Protein AF-A0A7T8BBA9-F1 (afdb_monomer_lite)

pLDDT: mean 78.2, std 19.22, range [36.12, 97.62]

Radius of gyration: 16.02 Å; chains: 1; bounding box: 42×36×42 Å

Structure (mmCIF, N/CA/C/O backbone):
data_AF-A0A7T8BBA9-F1
#
_entry.id   AF-A0A7T8BBA9-F1
#
loop_
_atom_site.group_PDB
_atom_site.id
_atom_site.type_symbol
_atom_site.label_atom_id
_atom_site.label_alt_id
_atom_site.label_comp_id
_atom_site.label_asym_id
_atom_site.label_entity_id
_atom_site.label_seq_id
_atom_site.pdbx_PDB_ins_code
_atom_site.Cartn_x
_atom_site.Cartn_y
_atom_site.Cartn_z
_ato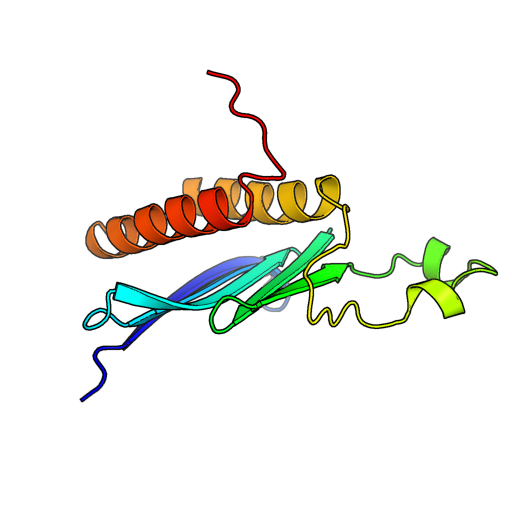m_site.occupancy
_atom_site.B_iso_or_equiv
_atom_site.auth_seq_id
_atom_site.auth_comp_id
_atom_site.auth_asym_id
_atom_site.auth_atom_id
_atom_site.pdbx_PDB_model_num
ATOM 1 N N . MET A 1 1 ? -24.990 -3.277 9.132 1.00 54.88 1 MET A N 1
ATOM 2 C CA . MET A 1 1 ? -24.314 -2.373 8.179 1.00 54.88 1 MET A CA 1
ATOM 3 C C . MET A 1 1 ? -22.812 -2.559 8.322 1.00 54.88 1 MET A C 1
ATOM 5 O O . MET A 1 1 ? -22.322 -2.548 9.448 1.00 54.88 1 MET A O 1
ATOM 9 N N . GLU A 1 2 ? -22.100 -2.831 7.228 1.00 65.25 2 GLU A N 1
ATOM 10 C CA . GLU A 1 2 ? -20.635 -2.885 7.249 1.00 65.25 2 GLU A CA 1
ATOM 11 C C . GLU A 1 2 ? -20.090 -1.458 7.411 1.00 65.25 2 GLU A C 1
ATOM 13 O O . GLU A 1 2 ? -20.457 -0.567 6.652 1.00 65.25 2 GLU A O 1
ATOM 18 N N . ASN A 1 3 ? -19.253 -1.223 8.424 1.00 89.25 3 ASN A N 1
ATOM 19 C CA . ASN A 1 3 ? -18.637 0.083 8.663 1.00 89.25 3 ASN A CA 1
ATOM 20 C C . ASN A 1 3 ? -17.316 0.148 7.886 1.00 89.25 3 ASN A C 1
ATOM 22 O O . ASN A 1 3 ? -16.253 -0.129 8.442 1.00 89.25 3 ASN A O 1
ATOM 26 N N . ILE A 1 4 ? -17.409 0.384 6.578 1.00 93.44 4 ILE A N 1
ATOM 27 C CA . ILE A 1 4 ? -16.262 0.408 5.665 1.00 93.44 4 ILE A CA 1
ATOM 28 C C . ILE A 1 4 ? -15.768 1.840 5.494 1.00 93.44 4 ILE A C 1
ATOM 30 O O . ILE A 1 4 ? -16.557 2.761 5.306 1.00 93.44 4 ILE A O 1
ATOM 34 N N . ILE A 1 5 ? -14.450 2.002 5.524 1.00 94.31 5 ILE A N 1
ATOM 35 C CA . ILE A 1 5 ? -13.749 3.228 5.167 1.00 94.31 5 ILE A CA 1
ATOM 36 C C . ILE A 1 5 ? -12.886 2.961 3.954 1.00 94.31 5 ILE A C 1
ATOM 38 O O . ILE A 1 5 ? -12.140 1.982 3.934 1.00 94.31 5 ILE A O 1
ATOM 42 N N . THR A 1 6 ? -12.946 3.885 3.005 1.00 96.19 6 THR A N 1
ATOM 43 C CA . THR A 1 6 ? -12.013 3.957 1.888 1.00 96.19 6 THR A CA 1
ATOM 44 C C . THR A 1 6 ? -11.119 5.174 2.085 1.00 96.19 6 THR A C 1
ATOM 46 O O . THR A 1 6 ? -11.627 6.278 2.278 1.00 96.19 6 THR A O 1
ATOM 49 N N . LEU A 1 7 ? -9.803 4.968 2.075 1.00 96.56 7 LEU A N 1
ATOM 50 C CA . LEU A 1 7 ? -8.805 6.037 2.040 1.00 96.56 7 LEU A CA 1
ATOM 51 C C . LEU A 1 7 ? -8.086 5.984 0.702 1.00 96.56 7 LEU A C 1
ATOM 53 O O . LEU A 1 7 ? -7.675 4.899 0.289 1.00 96.56 7 LEU A O 1
ATOM 57 N N . GLU A 1 8 ? -7.915 7.137 0.064 1.00 96.56 8 GLU A N 1
ATOM 58 C CA . GLU A 1 8 ? -7.210 7.256 -1.209 1.00 96.56 8 GLU A CA 1
ATOM 59 C C . GLU A 1 8 ? -6.244 8.437 -1.173 1.00 96.56 8 GLU A C 1
ATOM 61 O O . GLU A 1 8 ? -6.603 9.530 -0.738 1.00 96.56 8 GLU A O 1
ATOM 66 N N . TYR A 1 9 ? -5.021 8.206 -1.641 1.00 95.88 9 TYR A N 1
ATOM 67 C CA . TYR A 1 9 ? -3.978 9.218 -1.749 1.00 95.88 9 TYR A CA 1
ATOM 68 C C . TYR A 1 9 ? -3.326 9.104 -3.120 1.00 95.88 9 TYR A C 1
ATOM 70 O O . TYR A 1 9 ? -2.977 8.003 -3.546 1.00 95.88 9 TYR A O 1
ATOM 78 N N . LYS A 1 10 ? -3.170 10.232 -3.810 1.00 94.88 10 LYS A N 1
ATOM 79 C CA . LYS A 1 10 ? -2.690 10.288 -5.189 1.00 94.88 10 LYS A CA 1
ATOM 80 C C . LYS A 1 10 ? -1.677 11.415 -5.363 1.00 94.88 10 LYS A C 1
ATOM 82 O O . LYS A 1 10 ? -1.972 12.568 -5.056 1.00 94.88 10 LYS A O 1
ATOM 87 N N . GLU A 1 11 ? -0.503 11.079 -5.880 1.00 93.44 11 GLU A N 1
ATOM 88 C CA . GLU A 1 11 ? 0.491 12.045 -6.342 1.00 93.44 11 GLU A CA 1
ATOM 89 C C . GLU A 1 11 ? 0.355 12.220 -7.854 1.00 93.44 11 GLU A C 1
ATOM 91 O O . GLU A 1 11 ? 0.566 11.275 -8.622 1.00 93.44 11 GLU A O 1
ATOM 96 N N . GLU A 1 12 ? 0.011 13.429 -8.284 1.00 89.25 12 GLU A N 1
ATOM 97 C CA . GLU A 1 12 ? -0.104 13.791 -9.695 1.00 89.25 12 GLU A CA 1
ATOM 98 C C . GLU A 1 12 ? 1.100 14.639 -10.117 1.00 89.25 12 GLU A C 1
ATOM 100 O O . GLU A 1 12 ? 1.381 15.664 -9.500 1.00 89.25 12 GLU A O 1
ATOM 105 N N . LEU A 1 13 ? 1.813 14.233 -11.176 1.00 80.75 13 LEU A N 1
ATOM 106 C CA . LEU A 1 13 ? 2.864 15.079 -11.780 1.00 80.75 13 LEU A CA 1
ATOM 107 C C . LEU A 1 13 ? 2.284 16.079 -12.785 1.00 80.75 13 LEU A C 1
ATOM 109 O O . LEU A 1 13 ? 2.862 17.131 -13.039 1.00 80.75 13 LEU A O 1
ATOM 113 N N . ARG A 1 14 ? 1.151 15.718 -13.384 1.00 79.81 14 ARG A N 1
ATOM 114 C CA . ARG A 1 14 ? 0.293 16.539 -14.245 1.00 79.81 14 ARG A CA 1
ATOM 115 C C . ARG A 1 14 ? -1.132 15.997 -14.123 1.00 79.81 14 ARG A C 1
ATOM 117 O O . ARG A 1 14 ? -1.304 14.869 -13.666 1.00 79.81 14 ARG A O 1
ATOM 124 N N . THR A 1 15 ? -2.121 16.764 -14.575 1.00 75.12 15 THR A N 1
ATOM 125 C CA . THR A 1 15 ? -3.562 16.482 -14.418 1.00 75.12 15 THR A CA 1
ATOM 126 C C . THR A 1 15 ? -3.954 15.042 -14.778 1.00 75.12 15 THR A C 1
ATOM 128 O O . THR A 1 15 ? -4.730 14.419 -14.065 1.00 75.12 15 THR A O 1
ATOM 131 N N . ASP A 1 16 ? -3.334 14.472 -15.814 1.00 79.00 16 ASP A N 1
ATOM 132 C CA . ASP A 1 16 ? -3.643 13.118 -16.297 1.00 79.00 16 ASP A CA 1
ATOM 133 C C . ASP A 1 16 ? -2.515 12.109 -16.037 1.00 79.00 16 ASP A C 1
ATOM 135 O O . ASP A 1 16 ? -2.375 11.110 -16.743 1.00 79.00 16 ASP A O 1
ATOM 139 N N . PHE A 1 17 ? -1.646 12.375 -15.059 1.00 83.00 17 PHE A N 1
ATOM 140 C CA . PHE A 1 17 ? -0.517 11.497 -14.769 1.00 83.00 17 PHE A CA 1
ATOM 141 C C . PHE A 1 17 ? -0.301 11.282 -13.282 1.00 83.00 17 PHE A C 1
ATOM 143 O O . PHE A 1 17 ? 0.186 12.147 -12.552 1.00 83.00 17 PHE A O 1
ATOM 150 N N . THR A 1 18 ? -0.596 10.055 -12.877 1.00 89.00 18 THR A N 1
ATOM 151 C CA . THR A 1 18 ? -0.411 9.568 -11.516 1.00 89.00 18 THR A CA 1
ATOM 152 C C . THR A 1 18 ? 0.978 8.976 -11.376 1.00 89.00 18 THR A C 1
ATOM 154 O O . THR A 1 18 ? 1.290 7.999 -12.057 1.00 89.00 18 THR A O 1
ATOM 157 N N . LYS A 1 19 ? 1.793 9.519 -10.471 1.00 91.19 19 LYS A N 1
ATOM 158 C CA . LYS A 1 19 ? 3.076 8.912 -10.106 1.00 91.19 19 LYS A CA 1
ATOM 159 C C . LYS A 1 19 ? 2.900 7.864 -9.021 1.00 91.19 19 LYS A C 1
ATOM 161 O O . LYS A 1 19 ? 3.336 6.734 -9.203 1.00 91.19 19 LYS A O 1
ATOM 166 N N . ASN A 1 20 ? 2.238 8.228 -7.928 1.00 94.31 20 ASN A N 1
ATOM 167 C CA . ASN A 1 20 ? 1.975 7.350 -6.794 1.00 94.31 20 ASN A CA 1
ATOM 168 C C . ASN A 1 20 ? 0.478 7.319 -6.499 1.00 94.31 20 ASN A C 1
ATOM 170 O O . ASN A 1 20 ? -0.194 8.349 -6.558 1.00 94.31 20 ASN A O 1
ATOM 174 N N . TYR A 1 21 ? -0.048 6.146 -6.162 1.00 95.62 21 TYR A N 1
ATOM 175 C CA . TYR A 1 21 ? -1.417 6.006 -5.688 1.00 95.62 21 TYR A CA 1
ATOM 176 C C . TYR A 1 21 ? -1.516 4.928 -4.614 1.00 95.62 21 TYR A C 1
ATOM 178 O O . TYR A 1 21 ? -0.964 3.836 -4.744 1.00 95.62 21 TYR A O 1
ATOM 186 N N . LEU A 1 22 ? -2.229 5.256 -3.542 1.00 96.88 22 LEU A N 1
ATOM 187 C CA . LEU A 1 22 ? -2.549 4.357 -2.447 1.00 96.88 22 LEU A CA 1
ATOM 188 C C . LEU A 1 22 ? -4.055 4.343 -2.252 1.00 96.88 22 LEU A C 1
ATOM 190 O O . LEU A 1 22 ? -4.649 5.392 -2.024 1.00 96.88 22 LEU A O 1
ATOM 194 N N . LYS A 1 23 ? -4.645 3.151 -2.242 1.00 97.62 23 LYS A N 1
ATOM 195 C CA . LYS A 1 23 ? -6.030 2.931 -1.825 1.00 97.62 23 LYS A CA 1
ATOM 196 C C . LYS A 1 23 ? -6.089 1.895 -0.714 1.00 97.62 23 LYS A C 1
ATOM 198 O O . LYS A 1 23 ? -5.411 0.871 -0.763 1.00 97.62 23 LYS A O 1
ATOM 203 N N . ILE A 1 24 ? -6.922 2.152 0.287 1.00 97.00 24 ILE A N 1
ATOM 204 C CA . ILE A 1 24 ? -7.139 1.267 1.433 1.00 97.00 24 ILE A CA 1
ATOM 205 C C . ILE A 1 24 ? -8.637 1.135 1.664 1.00 97.00 24 ILE A C 1
ATOM 207 O O . ILE A 1 24 ? -9.301 2.130 1.933 1.00 97.00 24 ILE A O 1
ATOM 211 N N . ILE A 1 25 ? -9.154 -0.092 1.644 1.00 96.56 25 ILE A N 1
ATOM 212 C CA . ILE A 1 25 ? -10.510 -0.418 2.088 1.00 96.56 25 ILE A CA 1
ATOM 213 C C . I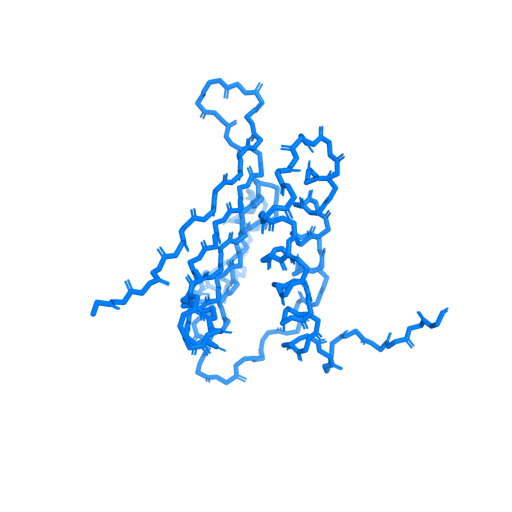LE A 1 25 ? -10.419 -1.145 3.429 1.00 96.56 25 ILE A C 1
ATOM 215 O O . ILE A 1 25 ? -9.973 -2.294 3.515 1.00 96.56 25 ILE A O 1
ATOM 219 N N . TYR A 1 26 ? -10.873 -0.479 4.487 1.00 95.25 26 TYR A N 1
ATOM 220 C CA . TYR A 1 26 ? -10.791 -0.947 5.867 1.00 95.25 26 TYR A CA 1
ATOM 221 C C . TYR A 1 26 ? -12.179 -1.110 6.487 1.00 95.25 26 TYR A C 1
ATOM 223 O O . TYR A 1 26 ? -12.984 -0.183 6.493 1.00 95.25 26 TYR A O 1
ATOM 231 N N . ASN A 1 27 ? -12.462 -2.277 7.064 1.00 93.69 27 ASN A N 1
ATOM 232 C CA . ASN A 1 27 ? -13.677 -2.502 7.839 1.00 93.69 27 ASN A CA 1
ATOM 233 C C . ASN A 1 27 ? -13.418 -2.148 9.310 1.00 93.69 27 ASN A C 1
ATOM 235 O O . ASN A 1 27 ? -12.771 -2.906 10.030 1.00 93.69 27 ASN A O 1
ATOM 239 N N . LYS A 1 28 ? -13.964 -1.019 9.777 1.00 90.56 28 LYS A N 1
ATOM 240 C CA . LYS A 1 28 ? -13.841 -0.556 11.169 1.00 90.56 28 LYS A CA 1
ATOM 241 C C . LYS A 1 28 ? -14.431 -1.537 12.183 1.00 90.56 28 LYS A C 1
ATOM 243 O O . LYS A 1 28 ? -13.958 -1.574 13.310 1.00 90.56 28 LYS A O 1
ATOM 248 N N . LYS A 1 29 ? -15.462 -2.307 11.816 1.00 90.56 29 LYS A N 1
ATOM 249 C CA . LYS A 1 29 ? -16.141 -3.226 12.746 1.00 90.56 29 LYS A CA 1
ATOM 250 C C . LYS A 1 29 ? -15.322 -4.490 12.996 1.00 90.56 29 LYS A C 1
ATOM 252 O O . LYS A 1 29 ? -15.228 -4.935 14.131 1.00 90.56 29 LYS A O 1
ATOM 257 N N . THR A 1 30 ? -14.778 -5.085 11.938 1.00 91.69 30 THR A N 1
ATOM 258 C CA . THR A 1 30 ? -13.976 -6.317 12.042 1.00 91.69 30 THR A CA 1
ATOM 259 C C . THR A 1 30 ? -12.490 -6.032 12.234 1.00 91.69 30 THR A C 1
ATOM 261 O O . THR A 1 30 ? -11.717 -6.950 12.469 1.00 91.69 30 THR A O 1
ATOM 264 N N . GLU A 1 31 ? -12.089 -4.772 12.086 1.00 91.19 31 GLU A N 1
ATOM 265 C CA . GLU A 1 31 ? -10.705 -4.318 12.035 1.00 91.19 31 GLU A CA 1
ATOM 266 C C . GLU A 1 31 ? -9.849 -4.974 10.936 1.00 91.19 31 GLU A C 1
ATOM 268 O O . GLU A 1 31 ? -8.629 -5.082 11.073 1.00 91.19 31 GLU A O 1
ATOM 273 N N . LEU A 1 32 ? -10.469 -5.382 9.825 1.00 91.12 32 LEU A N 1
ATOM 274 C CA . LEU A 1 32 ? -9.788 -6.073 8.725 1.00 91.12 32 LEU A CA 1
ATOM 275 C C . LEU A 1 32 ? -9.606 -5.171 7.502 1.00 91.12 32 LEU A C 1
ATOM 277 O O . LEU A 1 32 ? -10.494 -4.392 7.148 1.00 91.12 32 LEU A O 1
ATOM 281 N N . PHE A 1 33 ? -8.472 -5.339 6.822 1.00 92.88 33 PHE A N 1
ATOM 282 C CA . PHE A 1 33 ? -8.240 -4.785 5.490 1.00 92.88 33 PHE A CA 1
ATOM 283 C C . PHE A 1 33 ? -8.906 -5.686 4.450 1.00 92.88 33 PHE A C 1
ATOM 285 O O . PHE A 1 33 ? -8.545 -6.855 4.323 1.00 92.88 33 PHE A O 1
ATOM 292 N N . LYS A 1 34 ? -9.891 -5.143 3.728 1.00 92.81 34 LYS A N 1
ATOM 293 C CA . LYS A 1 34 ? -10.517 -5.828 2.589 1.00 92.81 34 LYS A CA 1
ATOM 294 C C . LYS A 1 34 ? -9.629 -5.717 1.353 1.00 92.81 34 LYS A C 1
ATOM 296 O O . LYS A 1 34 ? -9.422 -6.703 0.653 1.00 92.81 34 LYS A O 1
ATOM 301 N N . GLU A 1 35 ? -9.090 -4.523 1.122 1.00 95.12 35 GLU A N 1
ATOM 302 C CA . GLU A 1 35 ? -8.235 -4.217 -0.020 1.00 95.12 35 GLU A CA 1
ATOM 303 C C . GLU A 1 35 ? -7.156 -3.204 0.383 1.00 95.12 35 GLU A C 1
ATOM 305 O O . GLU A 1 35 ? -7.443 -2.240 1.096 1.00 95.12 35 GLU A O 1
ATOM 310 N N . ILE A 1 36 ? -5.926 -3.411 -0.075 1.00 95.62 36 ILE A N 1
ATOM 311 C CA . ILE A 1 36 ? -4.867 -2.401 -0.098 1.00 95.62 36 ILE A CA 1
ATOM 312 C C . ILE A 1 36 ? -4.275 -2.419 -1.500 1.00 95.62 36 ILE A C 1
ATOM 314 O O . ILE A 1 36 ? -3.947 -3.486 -2.011 1.00 95.62 36 ILE A O 1
ATOM 318 N N . TYR A 1 37 ? -4.143 -1.256 -2.115 1.00 96.00 37 TYR A N 1
ATOM 319 C CA . TYR A 1 37 ? -3.623 -1.108 -3.462 1.00 96.00 37 TYR A CA 1
ATOM 320 C C . TYR A 1 37 ? -2.528 -0.052 -3.454 1.00 96.00 37 TYR A C 1
ATOM 322 O O . TYR A 1 37 ? -2.775 1.100 -3.099 1.00 96.00 37 TYR A O 1
ATOM 330 N N . PHE A 1 38 ? -1.326 -0.463 -3.829 1.00 94.69 38 PHE A N 1
ATOM 331 C CA . PHE A 1 38 ? -0.171 0.394 -4.028 1.00 94.69 38 PHE A CA 1
ATOM 332 C C . PHE A 1 38 ? 0.105 0.465 -5.522 1.00 94.69 38 PHE A C 1
ATOM 334 O O . PHE A 1 38 ? 0.247 -0.569 -6.162 1.00 94.69 38 PHE A O 1
ATOM 341 N N . TYR A 1 39 ? 0.224 1.664 -6.067 1.00 92.88 39 TYR A N 1
ATOM 342 C CA . TYR A 1 39 ? 0.636 1.899 -7.442 1.00 92.88 39 TYR A CA 1
ATOM 343 C C . TYR A 1 39 ? 1.772 2.907 -7.456 1.00 92.88 39 TYR A C 1
ATOM 345 O O . TYR A 1 39 ? 1.690 3.964 -6.827 1.00 92.88 39 TYR A O 1
ATOM 353 N N . ASN A 1 40 ? 2.804 2.587 -8.221 1.00 92.50 40 ASN A N 1
ATOM 354 C CA . ASN A 1 40 ? 3.873 3.495 -8.567 1.00 92.50 40 ASN A CA 1
ATOM 355 C C . ASN A 1 40 ? 4.148 3.381 -10.069 1.00 92.50 40 ASN A C 1
ATOM 357 O O . ASN A 1 40 ? 4.301 2.279 -10.593 1.00 92.50 40 ASN A O 1
ATOM 361 N N . TYR A 1 41 ? 4.229 4.517 -10.752 1.00 85.88 41 TYR A N 1
ATOM 362 C CA . TYR A 1 41 ? 4.430 4.587 -12.197 1.00 85.88 41 TYR A CA 1
ATOM 363 C C . TYR A 1 41 ? 5.747 3.958 -12.684 1.00 85.88 41 TYR A C 1
ATOM 365 O O . TYR A 1 41 ? 5.786 3.404 -13.774 1.00 85.88 41 TYR A O 1
ATOM 373 N N . GLU A 1 42 ? 6.826 4.038 -11.907 1.00 83.94 42 GLU A N 1
ATOM 374 C CA . GLU A 1 42 ? 8.145 3.540 -12.321 1.00 83.94 42 GLU A CA 1
ATOM 375 C C . GLU A 1 42 ? 8.274 2.028 -12.119 1.00 83.94 42 GLU A C 1
ATOM 377 O O . GLU A 1 42 ? 8.918 1.345 -12.911 1.00 83.94 42 GLU A O 1
ATOM 382 N N . TYR A 1 43 ? 7.655 1.496 -11.064 1.00 85.50 43 TYR A N 1
ATOM 383 C CA . TYR A 1 43 ? 7.913 0.128 -10.614 1.00 85.50 43 TYR A CA 1
ATOM 384 C C . TYR A 1 43 ? 6.757 -0.837 -10.894 1.00 85.50 43 TYR A C 1
ATOM 386 O O . TYR A 1 43 ? 6.984 -1.938 -11.401 1.00 85.50 43 TYR A O 1
ATOM 394 N N . GLY A 1 44 ? 5.517 -0.470 -10.561 1.00 86.12 44 GLY A N 1
ATOM 395 C CA . GLY A 1 44 ? 4.400 -1.404 -10.672 1.00 86.12 44 GLY A CA 1
ATOM 396 C C . GLY A 1 44 ? 3.270 -1.195 -9.673 1.00 86.12 44 GLY A C 1
ATOM 397 O O . GLY A 1 44 ? 3.068 -0.113 -9.121 1.00 86.12 44 GLY A O 1
ATOM 398 N N . ILE A 1 45 ? 2.538 -2.281 -9.433 1.00 89.88 45 ILE A N 1
ATOM 399 C CA . ILE A 1 45 ? 1.377 -2.361 -8.551 1.00 89.88 45 ILE A CA 1
ATOM 400 C C . ILE A 1 45 ? 1.560 -3.484 -7.531 1.00 89.88 45 ILE A C 1
ATOM 402 O O . ILE A 1 45 ? 2.037 -4.570 -7.859 1.00 89.88 45 ILE A O 1
ATOM 406 N N . ILE A 1 46 ? 1.094 -3.251 -6.306 1.00 90.81 46 ILE A N 1
ATOM 407 C CA . ILE A 1 46 ? 0.851 -4.291 -5.307 1.00 90.81 46 ILE A CA 1
ATOM 408 C C . ILE A 1 46 ? -0.620 -4.229 -4.912 1.00 90.81 46 ILE A C 1
ATOM 410 O O . ILE A 1 46 ? -1.094 -3.207 -4.420 1.00 90.81 46 ILE A O 1
ATOM 414 N N . GLU A 1 47 ? -1.323 -5.344 -5.055 1.00 91.81 47 GLU A N 1
ATOM 415 C CA . GLU A 1 47 ? -2.678 -5.518 -4.553 1.00 91.81 47 GLU A CA 1
ATOM 416 C C . GLU A 1 47 ? -2.679 -6.504 -3.388 1.00 91.81 47 GLU A C 1
ATOM 418 O O . GLU A 1 47 ? -2.101 -7.585 -3.468 1.00 91.81 47 GLU A O 1
ATOM 423 N N . VAL A 1 48 ? -3.376 -6.167 -2.309 1.00 91.06 48 VAL A N 1
ATOM 424 C CA . VAL A 1 48 ? -3.673 -7.083 -1.211 1.00 91.06 48 VAL A CA 1
ATOM 425 C C . VAL A 1 48 ? -5.181 -7.149 -1.049 1.00 91.06 48 VAL A C 1
ATOM 427 O O . VAL A 1 48 ? -5.780 -6.210 -0.535 1.00 91.06 48 VAL A O 1
ATOM 430 N N . LYS A 1 49 ? -5.805 -8.248 -1.473 1.00 90.19 49 LYS A N 1
ATOM 431 C CA . LYS A 1 49 ? -7.260 -8.458 -1.412 1.00 90.19 49 LYS A CA 1
ATOM 432 C C . LYS A 1 49 ? -7.567 -9.647 -0.516 1.00 90.19 49 LYS A C 1
ATOM 434 O O . LYS A 1 49 ? -7.117 -10.755 -0.782 1.00 90.19 49 LYS A O 1
ATOM 439 N N . ASN A 1 50 ? -8.315 -9.419 0.564 1.00 83.94 50 ASN A N 1
ATOM 440 C CA . ASN A 1 50 ? -8.672 -10.448 1.552 1.00 83.94 50 ASN A CA 1
ATOM 441 C C . ASN A 1 50 ? -7.470 -11.289 2.040 1.00 83.94 50 ASN A C 1
ATOM 443 O O . ASN A 1 50 ? -7.589 -12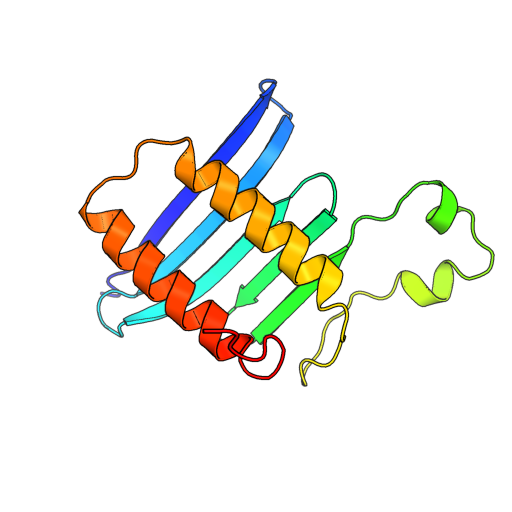.489 2.272 1.00 83.94 50 ASN A O 1
ATOM 447 N N . GLY A 1 51 ? -6.297 -10.664 2.180 1.00 79.38 51 GLY A N 1
ATOM 448 C CA . GLY A 1 51 ? -5.059 -11.331 2.597 1.00 79.38 51 GLY A CA 1
ATOM 449 C C . GLY A 1 51 ? -4.256 -12.010 1.488 1.00 79.38 51 GLY A C 1
ATOM 450 O O . GLY A 1 51 ? -3.129 -12.421 1.750 1.00 79.38 51 GLY A O 1
ATOM 451 N N . VAL A 1 52 ? -4.773 -12.072 0.261 1.00 82.69 52 VAL A N 1
ATOM 452 C CA . VAL A 1 52 ? -4.024 -12.536 -0.912 1.00 82.69 52 VAL A CA 1
ATOM 453 C C . VAL A 1 52 ? -3.264 -11.360 -1.512 1.00 82.69 52 VAL A C 1
ATOM 455 O O . VAL A 1 52 ? -3.860 -10.321 -1.798 1.00 82.69 52 VAL A O 1
ATOM 458 N N . LYS A 1 53 ? -1.949 -11.521 -1.685 1.00 85.50 53 LYS A N 1
ATOM 459 C CA . LYS A 1 53 ? -1.054 -10.516 -2.270 1.00 85.50 53 LYS A CA 1
ATOM 460 C C . LYS A 1 53 ? -0.776 -10.848 -3.737 1.00 85.50 53 LYS A C 1
ATOM 462 O O . LYS A 1 53 ? -0.324 -11.952 -4.030 1.00 85.50 53 LYS A O 1
ATOM 467 N N . THR A 1 54 ? -0.940 -9.862 -4.610 1.00 83.94 54 THR A N 1
ATOM 468 C CA . THR A 1 54 ? -0.570 -9.917 -6.028 1.00 83.94 54 THR A CA 1
ATOM 469 C C . THR A 1 54 ? 0.341 -8.740 -6.348 1.00 83.94 54 THR A C 1
ATOM 471 O O . THR A 1 54 ? 0.113 -7.631 -5.868 1.00 83.94 54 THR A O 1
ATOM 474 N N . VAL A 1 55 ? 1.388 -8.973 -7.135 1.00 83.62 55 VAL A N 1
ATOM 475 C CA . VAL A 1 55 ? 2.357 -7.942 -7.521 1.00 83.62 55 VAL A CA 1
ATOM 476 C C . VAL A 1 55 ? 2.490 -7.946 -9.032 1.00 83.62 55 VAL A C 1
ATOM 478 O O . VAL A 1 55 ? 2.683 -8.999 -9.640 1.00 83.62 55 VAL A O 1
ATOM 481 N N . HIS A 1 56 ? 2.392 -6.765 -9.628 1.00 81.50 56 HIS A N 1
ATOM 482 C CA . HIS A 1 56 ? 2.539 -6.547 -11.059 1.00 81.50 56 HIS A CA 1
ATOM 483 C C . HIS A 1 56 ? 3.676 -5.558 -11.280 1.00 81.50 56 HIS A C 1
ATOM 485 O O . HIS A 1 56 ? 3.675 -4.485 -10.688 1.00 81.50 56 HIS A O 1
ATOM 491 N N . ARG A 1 57 ? 4.637 -5.906 -12.131 1.00 80.50 57 ARG A N 1
ATOM 492 C CA . ARG A 1 57 ? 5.713 -5.006 -12.554 1.00 80.50 57 ARG A CA 1
ATOM 493 C C . ARG A 1 57 ? 5.350 -4.385 -13.901 1.00 80.50 57 ARG A C 1
ATOM 495 O O . ARG A 1 57 ? 4.764 -5.076 -14.733 1.00 80.50 57 ARG A O 1
ATOM 502 N N . TRP A 1 58 ? 5.713 -3.124 -14.129 1.00 75.25 58 TRP A N 1
ATOM 503 C CA . TRP A 1 58 ? 5.636 -2.551 -15.475 1.00 75.25 58 TRP A CA 1
ATOM 504 C C . TRP A 1 58 ? 6.706 -3.148 -16.385 1.00 75.25 58 TRP A C 1
ATOM 506 O O . TRP A 1 58 ? 7.846 -3.361 -15.971 1.00 75.25 58 TRP A O 1
ATOM 516 N N . GLU A 1 59 ? 6.337 -3.414 -17.631 1.00 65.12 59 GLU A N 1
ATOM 517 C CA . GLU A 1 59 ? 7.288 -3.818 -18.662 1.00 65.12 59 GLU A CA 1
ATOM 518 C C . GLU A 1 59 ? 8.094 -2.582 -19.090 1.00 65.12 59 GLU A C 1
ATOM 520 O O . GLU A 1 59 ? 7.508 -1.532 -19.356 1.00 65.12 59 GLU A O 1
ATOM 525 N N . ASN A 1 60 ? 9.425 -2.684 -19.163 1.00 59.31 60 ASN A N 1
ATOM 526 C CA . ASN A 1 60 ? 10.225 -1.677 -19.863 1.00 59.31 60 ASN A CA 1
ATOM 527 C C . ASN A 1 60 ? 10.374 -2.066 -21.353 1.00 59.31 60 ASN A C 1
ATOM 529 O O . ASN A 1 60 ? 10.226 -3.236 -21.719 1.00 59.31 60 ASN A O 1
ATOM 533 N N . GLU A 1 61 ? 10.635 -1.090 -22.232 1.00 52.84 61 GLU A N 1
ATOM 534 C CA . GLU A 1 61 ? 10.709 -1.333 -23.686 1.00 52.84 61 GLU A CA 1
ATOM 535 C C . GLU A 1 61 ? 11.800 -2.348 -24.068 1.00 52.84 61 GLU A C 1
ATOM 537 O O . GLU A 1 61 ? 11.600 -3.158 -24.972 1.00 52.84 61 GLU A O 1
ATOM 542 N N . GLU A 1 62 ? 12.927 -2.366 -23.355 1.00 54.94 62 GLU A N 1
ATOM 543 C CA . GLU A 1 62 ? 14.023 -3.315 -23.597 1.00 54.94 62 GLU A CA 1
ATOM 544 C C . GLU A 1 62 ? 13.636 -4.764 -23.247 1.00 54.94 62 GLU A C 1
ATOM 546 O O . GLU A 1 62 ? 13.968 -5.706 -23.970 1.00 54.94 62 GLU A O 1
ATOM 551 N N . GLU A 1 63 ? 12.891 -4.971 -22.160 1.00 57.72 63 GLU A N 1
ATOM 552 C CA . GLU A 1 63 ? 12.395 -6.281 -21.733 1.00 57.72 63 GLU A CA 1
ATOM 553 C C . GLU A 1 63 ? 11.299 -6.784 -22.672 1.00 57.72 63 GLU A C 1
ATOM 555 O O . GLU A 1 63 ? 11.274 -7.986 -22.966 1.00 57.72 63 GLU A O 1
ATOM 560 N N . ALA A 1 64 ? 10.465 -5.871 -23.189 1.00 58.25 64 ALA 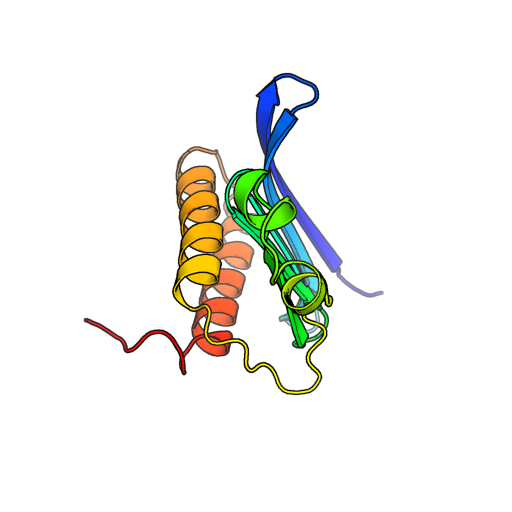A N 1
ATOM 561 C CA . ALA A 1 64 ? 9.461 -6.149 -24.214 1.00 58.25 64 ALA A CA 1
ATOM 562 C C . ALA A 1 64 ? 10.071 -6.644 -25.532 1.00 58.25 64 ALA A C 1
ATOM 564 O O . ALA A 1 64 ? 9.487 -7.478 -26.224 1.00 58.25 64 ALA A O 1
ATOM 565 N N . GLN A 1 65 ? 11.278 -6.178 -25.849 1.00 57.34 65 GLN A N 1
ATOM 566 C CA . GLN A 1 65 ? 12.029 -6.580 -27.038 1.00 57.34 65 GLN A CA 1
ATOM 567 C C . GLN A 1 65 ? 12.920 -7.814 -26.809 1.00 57.34 65 GLN A C 1
ATOM 569 O O . GLN A 1 65 ? 13.505 -8.345 -27.757 1.00 57.34 65 GLN A O 1
ATOM 574 N N . SER A 1 66 ? 13.034 -8.307 -25.570 1.00 56.12 66 SER A N 1
ATOM 575 C CA . SER A 1 66 ? 13.910 -9.438 -25.255 1.00 56.12 66 SER A CA 1
ATOM 576 C C . SER A 1 66 ? 13.367 -10.768 -25.798 1.00 56.12 66 SER A C 1
ATOM 578 O O . SER A 1 66 ? 12.177 -11.061 -25.720 1.00 56.12 66 SER A O 1
ATOM 580 N N . HIS A 1 67 ? 14.253 -11.657 -26.259 1.00 58.91 67 HIS A N 1
ATOM 581 C CA . HIS A 1 67 ? 13.866 -13.004 -26.721 1.00 58.91 67 HIS A CA 1
ATOM 582 C C . HIS A 1 67 ? 13.153 -13.842 -25.638 1.00 58.91 67 HIS A C 1
ATOM 584 O O . HIS A 1 67 ? 12.407 -14.767 -25.945 1.00 58.91 67 HIS A O 1
ATOM 590 N N . SER A 1 68 ? 13.361 -13.510 -24.359 1.00 57.84 68 SER A N 1
ATOM 591 C CA . SER A 1 68 ? 12.718 -14.161 -23.210 1.00 57.84 68 SER A CA 1
ATOM 592 C C . SER A 1 68 ? 11.370 -13.552 -22.799 1.00 57.84 68 SER A C 1
ATOM 594 O O . SER A 1 68 ? 10.799 -13.975 -21.793 1.00 57.84 68 SER A O 1
ATOM 596 N N . TYR A 1 69 ? 10.868 -12.560 -23.540 1.00 50.50 69 TYR A N 1
ATOM 597 C CA . TYR A 1 69 ? 9.703 -11.748 -23.181 1.00 50.50 69 TYR A CA 1
ATOM 598 C C . TYR A 1 69 ? 8.440 -12.568 -22.878 1.00 50.50 69 TYR A C 1
ATOM 600 O O . TYR A 1 69 ? 7.802 -12.365 -21.845 1.00 50.50 69 TYR A O 1
ATOM 608 N N . LEU A 1 70 ? 8.121 -13.563 -23.715 1.00 53.72 70 LEU A N 1
ATOM 609 C CA . LEU A 1 70 ? 6.913 -14.387 -23.560 1.00 53.72 70 LEU A CA 1
ATOM 610 C C . LEU A 1 70 ? 6.847 -15.129 -22.215 1.00 53.72 70 LEU A C 1
ATOM 612 O O . LEU A 1 70 ? 5.757 -15.347 -21.698 1.00 53.72 70 LEU A O 1
ATOM 616 N N . ASN A 1 71 ? 7.991 -15.463 -21.613 1.00 54.34 71 ASN A N 1
ATOM 617 C CA . ASN A 1 71 ? 8.037 -16.147 -20.319 1.00 54.34 71 ASN A CA 1
ATOM 618 C C . ASN A 1 71 ? 7.825 -15.197 -19.126 1.00 54.34 71 ASN A C 1
ATOM 620 O O . ASN A 1 71 ? 7.506 -15.662 -18.035 1.00 54.34 71 ASN A O 1
ATOM 624 N N . ARG A 1 72 ? 7.994 -13.880 -19.313 1.00 52.12 72 ARG A N 1
ATOM 625 C CA . ARG A 1 72 ? 7.861 -12.856 -18.256 1.00 52.12 72 ARG A CA 1
ATOM 626 C C . ARG A 1 72 ? 6.476 -12.211 -18.210 1.00 52.12 72 ARG A C 1
ATOM 628 O O . ARG A 1 72 ? 6.107 -11.643 -17.190 1.00 52.12 72 ARG A O 1
ATOM 635 N N . ARG A 1 73 ? 5.715 -12.332 -19.302 1.00 45.44 73 ARG A N 1
ATOM 636 C CA . ARG A 1 73 ? 4.385 -11.736 -19.494 1.00 45.44 73 ARG A CA 1
ATOM 637 C C . ARG A 1 73 ? 3.267 -12.365 -18.663 1.00 45.44 73 ARG A C 1
ATOM 639 O O . ARG A 1 73 ? 2.159 -11.831 -18.616 1.00 45.44 73 ARG A O 1
ATOM 646 N N . TYR A 1 74 ? 3.511 -13.523 -18.056 1.00 44.12 74 TYR A N 1
ATOM 647 C CA . TYR A 1 74 ? 2.488 -14.184 -17.263 1.00 44.12 74 TYR A CA 1
ATOM 648 C C . TYR A 1 74 ? 2.192 -13.347 -16.027 1.00 44.12 74 TYR A C 1
ATOM 650 O O . TYR A 1 74 ? 3.082 -13.029 -15.243 1.00 44.12 74 TYR A O 1
ATOM 658 N N . THR A 1 75 ? 0.923 -12.974 -15.867 1.00 42.78 75 THR A N 1
ATOM 659 C CA . THR A 1 75 ? 0.449 -12.352 -14.641 1.00 42.78 75 THR A CA 1
ATOM 660 C C . THR A 1 75 ? 0.765 -13.278 -13.485 1.00 42.78 75 THR A C 1
ATOM 662 O O . THR A 1 75 ? 0.287 -14.411 -13.426 1.00 42.78 75 THR A O 1
ATOM 665 N N . VAL A 1 76 ? 1.565 -12.738 -12.579 1.00 46.88 76 VAL A N 1
ATOM 666 C CA . VAL A 1 76 ? 1.937 -13.235 -11.266 1.00 46.88 76 VAL A CA 1
ATOM 667 C C . VAL A 1 76 ? 0.774 -13.609 -10.331 1.00 46.88 76 VAL A C 1
ATOM 669 O O . VAL A 1 76 ? 0.782 -13.146 -9.198 1.00 46.88 76 VAL A O 1
ATOM 672 N N . THR A 1 77 ? -0.266 -14.337 -10.759 1.00 40.97 77 THR A N 1
ATOM 673 C CA . THR A 1 77 ? -1.408 -14.679 -9.890 1.00 40.97 77 THR A CA 1
ATOM 674 C C . THR A 1 77 ? -1.054 -15.902 -9.063 1.00 40.97 77 THR A C 1
ATOM 676 O O . THR A 1 77 ? -1.160 -17.036 -9.527 1.00 40.97 77 THR A O 1
ATOM 679 N N . PHE A 1 78 ? -0.600 -15.681 -7.834 1.00 48.50 78 PHE A N 1
ATOM 680 C CA . PHE A 1 78 ? -0.183 -16.772 -6.966 1.00 48.50 78 PHE A CA 1
ATOM 681 C C . PHE A 1 78 ? -1.246 -17.127 -5.948 1.00 48.50 78 PHE A C 1
ATOM 683 O O . PHE A 1 78 ? -1.632 -16.304 -5.123 1.00 48.50 78 PHE A O 1
ATOM 690 N N . LEU A 1 79 ? -1.612 -18.403 -5.938 1.00 36.53 79 LEU A N 1
ATOM 691 C CA . LEU A 1 79 ? -2.317 -19.013 -4.817 1.00 36.53 79 LEU A CA 1
ATOM 692 C C . LEU A 1 79 ? -1.427 -19.124 -3.558 1.00 36.53 79 LEU A C 1
ATOM 694 O O . LEU A 1 79 ? -1.966 -19.055 -2.461 1.00 36.53 79 LEU A O 1
ATOM 698 N N . ASP A 1 80 ? -0.089 -19.176 -3.704 1.00 36.12 80 ASP A N 1
ATOM 699 C CA . ASP A 1 80 ? 0.861 -19.471 -2.604 1.00 36.12 80 ASP A CA 1
ATOM 700 C C . ASP A 1 80 ? 2.007 -18.444 -2.400 1.00 36.12 80 ASP A C 1
ATOM 702 O O . ASP A 1 80 ? 2.996 -18.712 -1.717 1.00 36.12 80 ASP A O 1
ATOM 706 N N . GLY A 1 81 ? 1.901 -17.237 -2.969 1.00 36.91 81 GLY A N 1
ATOM 707 C CA . GLY A 1 81 ? 2.693 -16.075 -2.529 1.00 36.91 81 GLY A CA 1
ATOM 708 C C . GLY A 1 81 ? 4.227 -16.113 -2.684 1.00 36.91 81 GLY A C 1
ATOM 709 O O . GLY A 1 81 ? 4.904 -15.393 -1.952 1.00 36.91 81 GLY A O 1
ATOM 710 N N . LYS A 1 82 ? 4.809 -16.886 -3.614 1.00 37.59 82 LYS A N 1
ATOM 711 C CA . LYS A 1 82 ? 6.266 -16.873 -3.879 1.00 37.59 82 LYS A CA 1
ATOM 712 C C . LYS A 1 82 ? 6.627 -16.347 -5.275 1.00 37.59 82 LYS A C 1
ATOM 714 O O . LYS A 1 82 ? 7.002 -17.111 -6.157 1.00 37.59 82 LYS A O 1
ATOM 719 N N . ILE A 1 83 ? 6.641 -15.021 -5.414 1.00 43.34 83 ILE A N 1
ATOM 720 C CA . ILE A 1 83 ? 7.714 -14.331 -6.147 1.00 43.34 83 ILE A CA 1
ATOM 721 C C . ILE A 1 83 ? 8.564 -13.617 -5.103 1.00 43.34 83 ILE A C 1
ATOM 723 O O . ILE A 1 83 ? 8.069 -12.798 -4.338 1.00 43.34 83 ILE A O 1
ATOM 727 N N . ASN A 1 84 ? 9.849 -13.957 -5.061 1.00 50.28 84 ASN A N 1
ATOM 728 C CA . ASN A 1 84 ? 10.846 -13.295 -4.225 1.00 50.28 84 ASN A CA 1
ATOM 729 C C . ASN A 1 84 ? 11.444 -12.086 -4.968 1.00 50.28 84 ASN A C 1
ATOM 731 O O . ASN A 1 84 ? 12.661 -11.934 -4.995 1.00 50.28 84 ASN A O 1
ATOM 735 N N . ASP A 1 85 ? 10.625 -11.206 -5.556 1.00 61.12 85 ASP A N 1
ATOM 736 C CA . ASP A 1 85 ? 11.113 -9.870 -5.937 1.00 61.12 85 ASP A CA 1
ATOM 737 C C . ASP A 1 85 ? 10.883 -8.890 -4.784 1.00 61.12 85 ASP A C 1
ATOM 739 O O . ASP A 1 85 ? 10.166 -7.892 -4.855 1.00 61.12 85 ASP A O 1
ATOM 743 N N . ILE A 1 86 ? 11.510 -9.242 -3.663 1.00 63.12 86 ILE A N 1
ATOM 744 C CA . ILE A 1 86 ? 11.551 -8.458 -2.427 1.00 63.12 86 ILE A CA 1
ATOM 745 C C . ILE A 1 86 ? 11.999 -7.019 -2.726 1.00 63.12 86 ILE A C 1
ATOM 747 O O . ILE A 1 86 ? 11.576 -6.080 -2.051 1.00 63.12 86 ILE A O 1
ATOM 751 N N . GLY A 1 87 ? 12.861 -6.856 -3.736 1.00 73.56 87 GLY A N 1
ATOM 752 C CA . GLY A 1 87 ? 13.364 -5.570 -4.197 1.00 73.56 87 GLY A CA 1
ATOM 753 C C . GLY A 1 87 ? 12.252 -4.691 -4.754 1.00 73.56 87 GLY A C 1
ATOM 754 O O . GLY A 1 87 ? 12.057 -3.587 -4.245 1.00 73.56 87 GLY A O 1
ATOM 755 N N . LEU A 1 88 ? 11.492 -5.199 -5.728 1.00 78.62 88 LEU A N 1
ATOM 756 C CA . LEU A 1 88 ? 10.403 -4.454 -6.359 1.00 78.62 88 LEU A CA 1
ATOM 757 C C . LEU A 1 88 ? 9.316 -4.058 -5.357 1.00 78.62 88 LEU A C 1
ATOM 759 O O . LEU A 1 88 ? 8.889 -2.903 -5.310 1.00 78.62 88 LEU A O 1
ATOM 763 N N . GLU A 1 89 ? 8.889 -4.998 -4.511 1.00 83.38 89 GLU A N 1
ATOM 764 C CA . GLU A 1 89 ? 7.831 -4.714 -3.542 1.00 83.38 89 GLU A CA 1
ATOM 765 C C . GLU A 1 89 ? 8.266 -3.631 -2.543 1.00 83.38 89 GLU A C 1
ATOM 767 O O . GLU A 1 89 ? 7.502 -2.720 -2.215 1.00 83.38 89 GLU A O 1
ATOM 772 N N . LYS A 1 90 ? 9.526 -3.696 -2.089 1.00 85.06 90 LYS A N 1
ATOM 773 C CA . LYS A 1 90 ? 10.126 -2.686 -1.214 1.00 85.06 90 LYS A CA 1
ATOM 774 C C . LYS A 1 90 ? 10.201 -1.321 -1.894 1.00 85.06 90 LYS A C 1
ATOM 776 O O . LYS A 1 90 ? 9.948 -0.321 -1.229 1.00 85.06 90 LYS A O 1
ATOM 781 N N . GLN A 1 91 ? 10.558 -1.271 -3.176 1.00 87.44 91 GLN A N 1
ATOM 782 C CA . GLN A 1 91 ? 10.633 -0.026 -3.944 1.00 87.44 91 GLN A CA 1
ATOM 783 C C . GLN A 1 91 ? 9.262 0.647 -4.040 1.00 87.44 91 GLN A C 1
ATOM 785 O O . GLN A 1 91 ? 9.133 1.791 -3.607 1.00 87.44 91 GLN A O 1
ATOM 790 N N . ILE A 1 92 ? 8.234 -0.082 -4.495 1.00 89.25 92 ILE A N 1
ATOM 791 C CA . ILE A 1 92 ? 6.861 0.440 -4.615 1.00 89.25 92 ILE A CA 1
ATOM 792 C C . ILE A 1 92 ? 6.363 0.969 -3.265 1.00 89.25 92 ILE A C 1
ATOM 794 O O . ILE A 1 92 ? 5.890 2.102 -3.177 1.00 89.25 92 ILE A O 1
ATOM 798 N N . ILE A 1 93 ? 6.493 0.168 -2.198 1.00 91.00 93 ILE A N 1
ATOM 799 C CA . ILE A 1 93 ? 6.038 0.570 -0.862 1.00 91.00 93 ILE A CA 1
ATOM 800 C C . ILE A 1 93 ? 6.793 1.818 -0.403 1.00 91.00 93 ILE A C 1
ATOM 802 O O . ILE A 1 93 ? 6.160 2.780 0.018 1.00 91.00 93 ILE A O 1
ATOM 806 N N . ASN A 1 94 ? 8.124 1.832 -0.495 1.00 91.62 94 ASN A N 1
ATOM 807 C CA . ASN A 1 94 ? 8.929 2.955 -0.018 1.00 91.62 94 ASN A CA 1
ATOM 808 C C . ASN A 1 94 ? 8.595 4.267 -0.731 1.00 91.62 94 ASN A C 1
ATOM 810 O O . ASN A 1 94 ? 8.509 5.293 -0.063 1.00 91.62 94 ASN A O 1
ATOM 814 N N . GLU A 1 95 ? 8.399 4.252 -2.049 1.00 93.25 95 GLU A N 1
ATOM 815 C CA . GLU A 1 95 ? 8.039 5.463 -2.794 1.00 93.25 95 GLU A CA 1
ATOM 816 C C . GLU A 1 95 ? 6.684 6.019 -2.358 1.00 93.25 95 GLU A C 1
ATOM 818 O O . GLU A 1 95 ? 6.544 7.222 -2.141 1.00 93.25 95 GLU A O 1
ATOM 823 N N . ILE A 1 96 ? 5.706 5.146 -2.119 1.00 92.69 96 ILE A N 1
ATOM 824 C CA . ILE A 1 96 ? 4.402 5.571 -1.610 1.00 92.69 96 ILE A CA 1
ATOM 825 C C . ILE A 1 96 ? 4.516 6.089 -0.176 1.00 92.69 96 ILE A C 1
ATOM 827 O O . ILE A 1 96 ? 3.891 7.093 0.150 1.00 92.69 96 ILE A O 1
ATOM 831 N N . LEU A 1 97 ? 5.325 5.462 0.684 1.00 93.00 97 LEU A N 1
ATOM 832 C CA . LEU A 1 97 ? 5.535 5.955 2.050 1.00 93.00 97 LEU A CA 1
ATO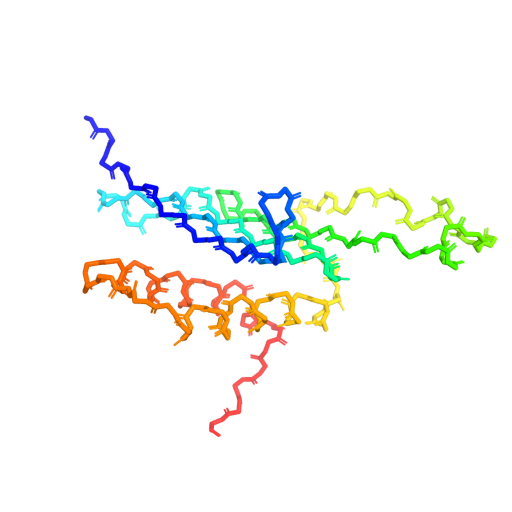M 833 C C . LEU A 1 97 ? 6.208 7.327 2.069 1.00 93.00 97 LEU A C 1
ATOM 835 O O . LEU A 1 97 ? 5.753 8.194 2.810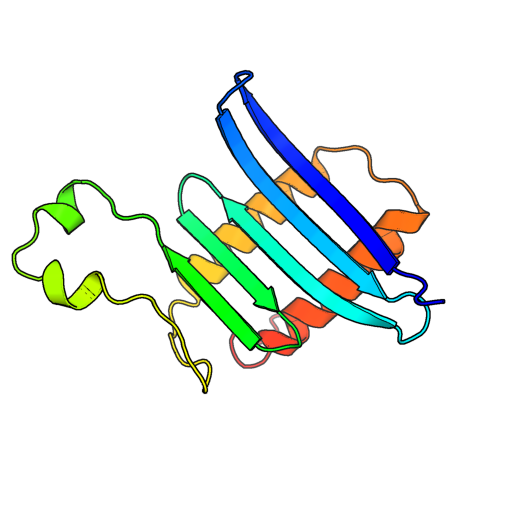 1.00 93.00 97 LEU A O 1
ATOM 839 N N . LYS A 1 98 ? 7.217 7.551 1.221 1.00 94.12 98 LYS A N 1
ATOM 840 C CA . LYS A 1 98 ? 7.819 8.879 1.041 1.00 94.12 98 LYS A CA 1
ATOM 841 C C . LYS A 1 98 ? 6.774 9.895 0.594 1.00 94.12 98 LYS A C 1
ATOM 843 O O . LYS A 1 98 ? 6.704 10.977 1.161 1.00 94.12 98 LYS A O 1
ATOM 848 N N . TYR A 1 99 ? 5.927 9.546 -0.375 1.00 93.50 99 TYR A N 1
ATOM 849 C CA . TYR A 1 99 ? 4.830 10.418 -0.793 1.00 93.50 99 TYR A CA 1
ATOM 850 C C . TYR A 1 99 ? 3.880 10.742 0.374 1.00 93.50 99 TYR A C 1
ATOM 852 O O . TYR A 1 99 ? 3.557 11.910 0.591 1.00 93.50 99 TYR A O 1
ATOM 860 N N . LEU A 1 100 ? 3.491 9.754 1.187 1.00 92.81 100 LEU A N 1
ATOM 861 C CA . LEU A 1 100 ? 2.635 9.985 2.356 1.00 92.81 100 LEU A CA 1
ATOM 862 C C . LEU A 1 100 ? 3.257 10.939 3.389 1.00 92.81 100 LEU A C 1
ATOM 864 O O . LEU A 1 100 ? 2.524 11.633 4.089 1.00 92.81 100 LEU A O 1
ATOM 868 N N . GLU A 1 101 ? 4.587 10.996 3.489 1.00 92.81 101 GLU A N 1
ATOM 869 C CA . GLU A 1 101 ? 5.290 11.952 4.357 1.00 92.81 101 GLU A CA 1
ATOM 870 C C . GLU A 1 101 ? 5.193 13.400 3.848 1.00 92.81 101 GLU A C 1
ATOM 872 O O . GLU A 1 101 ? 5.331 14.332 4.639 1.00 92.81 101 GLU A O 1
ATOM 877 N N . THR A 1 102 ? 4.915 13.604 2.555 1.00 91.38 102 THR A N 1
ATOM 878 C CA . THR A 1 102 ? 4.803 14.942 1.942 1.00 91.38 102 THR A CA 1
ATOM 879 C C . THR A 1 102 ? 3.414 15.569 2.054 1.00 91.38 102 THR A C 1
ATOM 881 O O . THR A 1 102 ? 3.264 16.769 1.827 1.00 91.38 102 THR A O 1
ATOM 884 N N . ILE A 1 103 ? 2.392 14.786 2.406 1.00 92.00 103 ILE A N 1
ATOM 885 C CA . ILE A 1 103 ? 0.999 15.240 2.416 1.00 92.00 103 ILE A CA 1
ATOM 886 C C . ILE A 1 103 ? 0.454 15.412 3.832 1.00 92.00 103 ILE A C 1
ATOM 888 O O . ILE A 1 103 ? 0.876 14.766 4.792 1.00 92.00 103 ILE A O 1
ATOM 892 N N . PHE A 1 104 ? -0.553 16.275 3.966 1.00 91.06 104 PHE A N 1
ATOM 893 C CA . PHE A 1 104 ? -1.293 16.395 5.214 1.00 91.06 104 PHE A CA 1
ATOM 894 C C . PHE A 1 104 ? -2.267 15.223 5.378 1.00 91.06 104 PHE A C 1
ATOM 896 O O . PHE A 1 104 ? -3.157 15.018 4.555 1.00 91.06 104 PHE A O 1
ATOM 903 N N . ILE A 1 105 ? -2.132 14.489 6.483 1.00 91.06 105 ILE A N 1
ATOM 904 C CA . ILE A 1 105 ? -2.962 13.326 6.809 1.00 91.06 105 ILE A CA 1
ATOM 905 C C . ILE A 1 105 ? -3.743 13.613 8.086 1.00 91.06 105 ILE A C 1
ATOM 907 O O . ILE A 1 105 ? -3.168 13.955 9.126 1.00 91.06 105 ILE A O 1
ATOM 911 N N . LYS A 1 106 ? -5.066 13.421 8.042 1.00 92.12 106 LYS A N 1
ATOM 912 C CA . LYS A 1 106 ? -5.922 13.615 9.217 1.00 92.12 106 LYS A CA 1
ATOM 913 C C . LYS A 1 106 ? -5.563 12.612 10.314 1.00 92.12 106 LYS A C 1
ATOM 915 O O . LYS A 1 106 ? -5.232 11.455 10.056 1.00 92.12 106 LYS A O 1
ATOM 920 N N . LYS A 1 107 ? -5.699 13.028 11.577 1.00 90.56 107 LYS A N 1
ATOM 921 C CA . LYS A 1 107 ? -5.357 12.199 12.749 1.00 90.56 107 LYS A CA 1
ATOM 922 C C . LYS A 1 107 ? -6.051 10.830 12.742 1.00 90.56 107 LYS A C 1
ATOM 924 O O . LYS A 1 107 ? -5.433 9.833 13.101 1.00 90.56 107 LYS A O 1
ATOM 929 N N . GLU A 1 108 ? -7.312 10.779 12.323 1.00 89.19 108 GLU A N 1
ATOM 930 C CA . GLU A 1 108 ? -8.102 9.543 12.256 1.00 89.19 108 GLU A CA 1
ATOM 931 C C . GLU A 1 108 ? -7.598 8.579 11.174 1.00 89.19 108 GLU A C 1
ATOM 933 O O . GLU A 1 108 ? -7.517 7.372 11.399 1.00 89.19 108 GLU A O 1
ATOM 938 N N . GLU A 1 109 ? -7.193 9.111 10.022 1.00 92.38 109 GLU A N 1
ATOM 939 C CA . GLU A 1 109 ? -6.639 8.337 8.908 1.00 92.38 109 GLU A CA 1
ATOM 940 C C . GLU A 1 109 ? -5.255 7.787 9.259 1.00 92.38 109 GLU A C 1
ATOM 942 O O . GLU A 1 109 ? -4.949 6.630 8.971 1.00 92.38 109 GLU A O 1
ATOM 947 N N . LYS A 1 110 ? -4.451 8.567 9.996 1.00 92.75 110 LYS A N 1
ATOM 948 C CA . LYS A 1 110 ? -3.134 8.146 10.494 1.00 92.75 110 LYS A CA 1
ATOM 949 C C . LYS A 1 110 ? -3.205 6.868 11.336 1.00 92.75 110 LYS A C 1
ATOM 951 O O . LYS A 1 110 ? -2.293 6.046 11.280 1.00 92.75 110 LYS A O 1
ATOM 956 N N . ILE A 1 111 ? -4.291 6.657 12.085 1.00 93.94 111 ILE A N 1
ATOM 957 C CA . ILE A 1 111 ? -4.505 5.413 12.844 1.00 93.94 111 ILE A CA 1
ATOM 958 C C . ILE A 1 111 ? -4.643 4.222 11.887 1.00 93.94 111 ILE A C 1
ATOM 960 O O . ILE A 1 111 ? -4.009 3.187 12.099 1.00 93.94 111 ILE A O 1
ATOM 964 N N . ILE A 1 112 ? -5.441 4.369 10.827 1.00 94.56 112 ILE A N 1
ATOM 965 C CA . ILE A 1 112 ? -5.668 3.317 9.827 1.00 94.56 112 ILE A CA 1
ATOM 966 C C . ILE A 1 112 ? -4.379 3.041 9.048 1.00 94.56 112 ILE A C 1
ATOM 968 O O . ILE A 1 112 ? -4.012 1.879 8.885 1.00 94.56 112 ILE A O 1
ATOM 972 N N . LEU A 1 113 ? -3.643 4.082 8.656 1.00 94.31 113 LEU A N 1
ATOM 973 C CA . LEU A 1 113 ? -2.344 3.947 7.993 1.00 94.31 113 LEU A CA 1
ATOM 974 C C . LEU A 1 113 ? -1.323 3.218 8.869 1.00 94.31 113 LEU A C 1
ATOM 976 O O . LEU A 1 113 ? -0.654 2.306 8.397 1.00 94.31 113 LEU A O 1
ATOM 980 N N . ASN A 1 114 ? -1.251 3.526 10.164 1.00 93.38 114 ASN A N 1
ATOM 981 C CA . ASN A 1 114 ? -0.375 2.799 11.086 1.00 93.38 114 ASN A CA 1
ATOM 982 C C . ASN A 1 114 ? -0.768 1.317 11.213 1.00 93.38 114 ASN A C 1
ATOM 984 O O . ASN A 1 114 ? 0.105 0.442 11.228 1.00 93.38 114 ASN A O 1
ATOM 988 N N . LYS A 1 115 ? -2.074 1.010 11.270 1.00 94.25 115 LYS A N 1
ATOM 989 C CA . LYS A 1 115 ? -2.563 -0.379 11.237 1.00 94.25 115 LYS A CA 1
ATOM 990 C C . LYS A 1 115 ? -2.178 -1.066 9.920 1.00 94.25 115 LYS A C 1
ATOM 992 O O . LYS A 1 115 ? -1.724 -2.208 9.954 1.00 94.25 115 LYS A O 1
ATOM 997 N N . MET A 1 116 ? -2.294 -0.367 8.789 1.00 94.12 116 MET A N 1
ATOM 998 C CA . MET A 1 116 ? -1.925 -0.870 7.463 1.00 94.12 116 MET A CA 1
ATOM 999 C C . MET A 1 116 ? -0.424 -1.158 7.395 1.00 94.12 116 MET A C 1
ATOM 1001 O O . MET A 1 116 ? -0.035 -2.251 7.003 1.00 94.12 116 MET A O 1
ATOM 1005 N N . LEU A 1 117 ? 0.427 -0.245 7.868 1.00 91.50 117 LEU A N 1
ATOM 1006 C CA . LEU A 1 117 ? 1.876 -0.445 7.931 1.00 91.50 117 LEU A CA 1
ATOM 1007 C C . LEU A 1 117 ? 2.246 -1.684 8.747 1.00 91.50 117 LEU A C 1
ATOM 1009 O O . LEU A 1 117 ? 3.082 -2.478 8.321 1.00 91.50 117 LEU A O 1
ATOM 1013 N N . LYS A 1 118 ? 1.614 -1.886 9.908 1.00 90.75 118 LYS A N 1
ATOM 1014 C CA . LYS A 1 118 ? 1.834 -3.085 10.729 1.00 90.75 118 LYS A CA 1
ATOM 1015 C C . LYS A 1 118 ? 1.375 -4.356 10.010 1.00 90.75 118 LYS A C 1
ATOM 1017 O O . LYS A 1 118 ? 2.061 -5.374 10.077 1.00 90.75 118 LYS A O 1
ATOM 1022 N N . TYR A 1 119 ? 0.232 -4.296 9.331 1.00 90.50 119 TYR A N 1
ATOM 1023 C CA . TYR A 1 119 ? -0.315 -5.408 8.561 1.00 90.50 119 TYR A CA 1
ATOM 1024 C C . TYR A 1 119 ? 0.599 -5.800 7.395 1.00 90.50 119 TYR A C 1
ATOM 1026 O O . TYR A 1 119 ? 0.968 -6.967 7.282 1.00 90.50 119 TYR A O 1
ATOM 1034 N N . ILE A 1 120 ? 1.052 -4.823 6.608 1.00 86.50 120 ILE A N 1
ATOM 1035 C CA . ILE A 1 120 ? 2.032 -5.019 5.539 1.00 86.50 120 ILE A CA 1
ATOM 1036 C C . ILE A 1 120 ? 3.339 -5.563 6.122 1.00 86.50 120 ILE A C 1
ATOM 1038 O O . ILE A 1 120 ? 3.797 -6.611 5.699 1.00 86.50 120 ILE A O 1
ATOM 1042 N N . ARG A 1 121 ? 3.900 -4.989 7.190 1.00 83.75 121 ARG A N 1
ATOM 1043 C CA . ARG A 1 121 ? 5.108 -5.556 7.825 1.00 83.75 121 ARG A CA 1
ATOM 1044 C C . ARG A 1 121 ? 4.946 -7.023 8.231 1.00 83.75 121 ARG A C 1
ATOM 1046 O O . ARG A 1 121 ? 5.884 -7.787 8.056 1.00 83.75 121 ARG A O 1
ATOM 1053 N N . LYS A 1 122 ? 3.776 -7.426 8.738 1.00 84.88 122 LYS A N 1
ATOM 1054 C CA . LYS A 1 122 ? 3.481 -8.827 9.085 1.00 84.88 122 LYS A CA 1
ATOM 1055 C C . LYS A 1 122 ? 3.358 -9.719 7.848 1.00 84.88 122 LYS A C 1
ATOM 1057 O O . LYS A 1 122 ? 3.877 -10.826 7.851 1.00 84.88 122 LYS A O 1
ATOM 1062 N N . LEU A 1 123 ? 2.694 -9.255 6.792 1.00 79.38 123 LEU A N 1
ATOM 1063 C CA . LEU A 1 123 ? 2.641 -9.984 5.519 1.00 79.38 123 LEU A CA 1
ATOM 1064 C C . LEU A 1 123 ? 4.045 -10.199 4.934 1.00 79.38 123 LEU A C 1
ATOM 1066 O O . LEU A 1 123 ? 4.305 -11.202 4.280 1.00 79.38 123 LEU A O 1
ATOM 1070 N N . TYR A 1 124 ? 4.958 -9.275 5.224 1.00 72.38 124 TYR A N 1
ATOM 1071 C CA . TYR A 1 124 ? 6.310 -9.246 4.696 1.00 72.38 124 TYR A CA 1
ATOM 1072 C C . TYR A 1 124 ? 7.373 -9.683 5.723 1.00 72.38 124 TYR A C 1
ATOM 1074 O O . TYR A 1 124 ? 8.562 -9.614 5.420 1.00 72.38 124 TYR A O 1
ATOM 1082 N N . SER A 1 125 ? 7.008 -10.175 6.915 1.00 64.06 125 SER A N 1
ATOM 1083 C CA . SER A 1 125 ? 7.972 -10.506 7.984 1.00 64.06 125 SER A CA 1
ATOM 1084 C C . SER A 1 125 ? 8.813 -11.760 7.713 1.00 64.06 125 SER A C 1
ATOM 1086 O O . SER A 1 125 ? 9.788 -11.996 8.415 1.00 64.06 125 SER A O 1
ATOM 1088 N N . ASN A 1 126 ? 8.503 -12.520 6.658 1.00 50.88 126 ASN A N 1
ATOM 1089 C CA . ASN A 1 126 ? 9.401 -13.544 6.099 1.00 50.88 126 ASN A CA 1
ATOM 1090 C C . ASN A 1 126 ? 10.408 -12.972 5.075 1.00 50.88 126 ASN A C 1
ATOM 1092 O O . ASN A 1 126 ? 11.195 -13.715 4.498 1.00 50.88 126 ASN A O 1
ATOM 1096 N N . THR A 1 127 ? 10.372 -11.657 4.844 1.00 46.66 127 THR A N 1
ATOM 1097 C CA . THR A 1 127 ? 10.967 -10.967 3.686 1.00 46.66 127 THR A CA 1
ATOM 1098 C C . THR A 1 127 ? 11.856 -9.787 4.108 1.00 46.66 127 THR A C 1
ATOM 1100 O O . THR A 1 127 ? 12.820 -9.449 3.428 1.00 46.66 127 THR A O 1
ATOM 1103 N N . PHE A 1 128 ? 11.578 -9.187 5.270 1.00 40.91 128 PHE A N 1
ATOM 1104 C CA . PHE A 1 128 ? 12.415 -8.173 5.913 1.00 40.91 128 PHE A CA 1
ATOM 1105 C C . PHE A 1 128 ? 12.894 -8.692 7.272 1.00 40.91 128 PHE A C 1
ATOM 1107 O O . PHE A 1 128 ? 12.119 -8.653 8.231 1.00 40.91 128 PHE A O 1
ATOM 1114 N N . PRO A 1 129 ? 14.145 -9.168 7.407 1.00 40.56 129 PRO A N 1
ATOM 1115 C CA . PRO A 1 129 ? 14.692 -9.401 8.730 1.00 40.56 129 PRO A CA 1
ATOM 1116 C C . PRO A 1 129 ? 14.799 -8.046 9.432 1.00 40.56 129 PRO A C 1
ATOM 1118 O O . PRO A 1 129 ? 15.366 -7.094 8.890 1.00 40.56 129 PRO A O 1
ATOM 1121 N N . ASN A 1 130 ? 14.214 -7.966 10.628 1.00 38.59 130 ASN A N 1
ATOM 1122 C CA . ASN A 1 130 ? 14.368 -6.836 11.533 1.00 38.59 130 ASN A CA 1
ATOM 1123 C C . ASN A 1 130 ? 15.857 -6.484 11.634 1.00 38.59 130 ASN A C 1
ATOM 1125 O O . ASN A 1 130 ? 16.646 -7.284 12.138 1.00 38.59 130 ASN A O 1
ATOM 1129 N N . LYS A 1 131 ? 16.241 -5.288 11.190 1.00 37.00 131 LYS A N 1
ATOM 1130 C CA . LYS A 1 131 ? 17.404 -4.626 11.769 1.00 37.00 131 LYS A CA 1
ATOM 1131 C C . LYS A 1 131 ? 16.895 -3.473 12.620 1.00 37.00 131 LYS A C 1
ATOM 1133 O O . LYS A 1 131 ? 16.163 -2.615 12.132 1.00 37.00 131 LYS A O 1
ATOM 1138 N N . ILE A 1 132 ? 17.209 -3.647 13.901 1.00 37.81 132 ILE A N 1
ATOM 1139 C CA . ILE A 1 132 ? 17.000 -2.792 15.068 1.00 37.81 132 ILE A CA 1
ATOM 1140 C C . ILE A 1 132 ? 17.566 -1.401 14.797 1.00 37.81 132 ILE A C 1
ATOM 1142 O O . ILE A 1 132 ? 18.652 -1.344 14.175 1.00 37.81 132 ILE A O 1
#

Foldseek 3Di:
DFQKDKDKDFDAPDPPRTQWIWIWIAGPVVRDTQWIWTQGPQFFIWIQHPNQIFTDGDDDPVLCPDPCNVVVPDGRRDPPDDDLCLVSVCVRVVVNVVVVVVDDDDPVVVVNVVSVVVVVCVSCVVPDPDDD

Organism: NCBI:txid2798577

Secondary structure (DSSP, 8-state):
---EEEEEEEEEEETTEEEEEEEEEEETTTTEEEEEEEEETTTEEEEEETTEEEEEEPPPHHHHTSTTHHHH-S----SS-----HHHHHHHHHHHHHHHHHS---HHHHHHHHHHHHHHHHHTTTTS----

Sequence (132 aa):
MENIITLEYKEELRTDFTKNYLKIIYNKKTELFKEIYFYNYEYGIIEVKNGVKTVHRWENEEEAQSHSYLNRRYTVTFLDGKINDIGLEKQIINEILKYLETIFIKKEEKIILNKMLKYIRKLYSNTFPNKI